Protein AF-A0A536U117-F1 (afdb_monomer)

Radius of gyration: 13.12 Å; Cα contacts (8 Å, |Δi|>4): 143; chains: 1; bounding box: 36×22×31 Å

Secondary structure (DSSP, 8-state):
---------TTEEEEEEEETTSSSSEEEEEE--TT-----------SSSEEEEEEEEETTEEEEEEEEE--SS-S---

Foldseek 3Di:
DFDFDDQDDLFFQKKWKAWPPDPDRTFDMDGDDHPDRRGDGDDGFHQAWTKIWIWTQGPNDIDIDIDTDGDPDGRPDD

Structure (mmCIF, N/CA/C/O backbone):
data_AF-A0A536U117-F1
#
_entry.id   AF-A0A536U117-F1
#
loop_
_atom_site.group_PDB
_atom_site.id
_atom_site.type_symbol
_atom_site.label_atom_id
_atom_site.label_alt_id
_atom_site.label_comp_id
_atom_site.label_asym_id
_atom_site.label_entity_id
_atom_site.label_seq_id
_atom_site.pdbx_PDB_ins_code
_atom_site.Cartn_x
_atom_site.Cartn_y
_atom_site.Cartn_z
_atom_site.occupancy
_atom_site.B_iso_or_equiv
_atom_site.auth_seq_id
_atom_site.auth_comp_id
_atom_site.auth_asym_id
_atom_site.auth_atom_id
_atom_site.pdbx_PDB_model_num
ATOM 1 N N . MET A 1 1 ? 15.910 2.212 3.691 1.00 37.22 1 MET A N 1
ATOM 2 C CA . MET A 1 1 ? 15.199 3.315 4.364 1.00 37.22 1 MET A CA 1
ATOM 3 C C . MET A 1 1 ? 13.715 3.104 4.112 1.00 37.22 1 MET A C 1
ATOM 5 O O . MET A 1 1 ? 13.269 3.311 2.992 1.00 37.22 1 MET A O 1
ATOM 9 N N . SER A 1 2 ? 12.996 2.506 5.065 1.00 35.81 2 SER A N 1
ATOM 10 C CA . SER A 1 2 ? 11.596 2.115 4.855 1.00 35.81 2 SER A CA 1
ATOM 11 C C . SER A 1 2 ? 10.717 3.366 4.802 1.00 35.81 2 SER A C 1
ATOM 13 O O . SER A 1 2 ? 10.772 4.164 5.740 1.00 35.81 2 SER A O 1
ATOM 15 N N . PRO A 1 3 ? 9.939 3.585 3.731 1.00 39.53 3 PRO A N 1
ATOM 16 C CA . PRO A 1 3 ? 9.014 4.702 3.684 1.00 39.53 3 PRO A CA 1
ATOM 17 C C . PRO A 1 3 ? 7.902 4.443 4.708 1.00 39.53 3 PRO A C 1
ATOM 19 O O . PRO A 1 3 ? 7.096 3.538 4.531 1.00 39.53 3 PRO A O 1
ATOM 22 N N . GLN A 1 4 ? 7.876 5.217 5.793 1.00 46.12 4 GLN A N 1
ATOM 23 C CA . GLN A 1 4 ? 6.762 5.201 6.737 1.00 46.12 4 GLN A CA 1
ATOM 24 C C . GLN A 1 4 ? 5.599 5.962 6.093 1.00 46.12 4 GLN A C 1
ATOM 26 O O . GLN A 1 4 ? 5.689 7.168 5.858 1.00 46.12 4 GLN A O 1
ATOM 31 N N . ILE A 1 5 ? 4.554 5.232 5.711 1.00 54.53 5 ILE A N 1
ATOM 32 C CA . ILE A 1 5 ? 3.294 5.792 5.219 1.00 54.53 5 ILE A CA 1
ATOM 33 C C . ILE A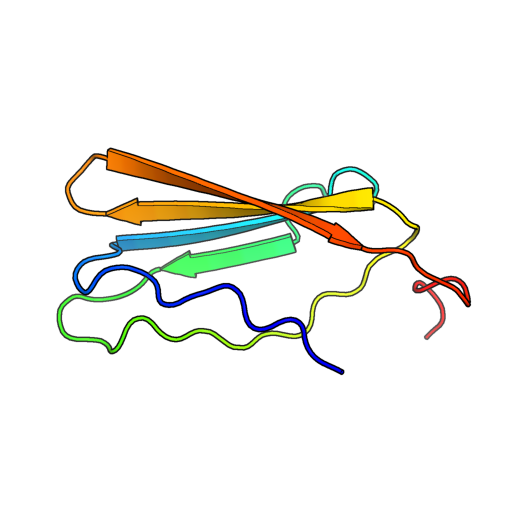 1 5 ? 2.606 6.417 6.442 1.00 54.53 5 ILE A C 1
ATOM 35 O O . ILE A 1 5 ? 2.462 5.759 7.468 1.00 54.53 5 ILE A O 1
ATOM 39 N N . GLY A 1 6 ? 2.315 7.719 6.372 1.00 47.53 6 GLY A N 1
ATOM 40 C CA . GLY A 1 6 ? 1.887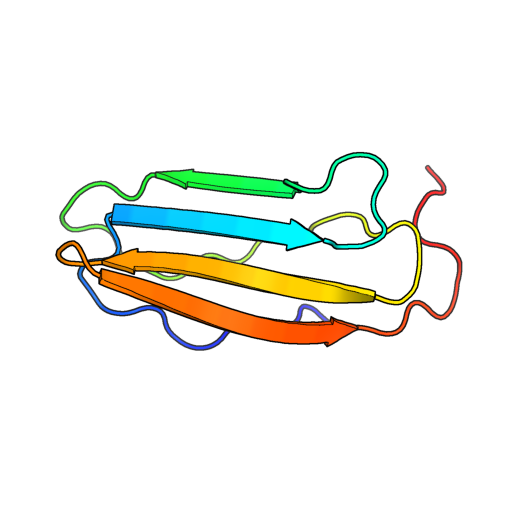 8.540 7.509 1.00 47.53 6 GLY A CA 1
ATOM 41 C C . GLY A 1 6 ? 0.674 7.979 8.260 1.00 47.53 6 GLY A C 1
ATOM 42 O O . GLY A 1 6 ? -0.198 7.364 7.655 1.00 47.53 6 GLY A O 1
ATOM 43 N N . ARG A 1 7 ? 0.666 8.207 9.585 1.00 52.41 7 ARG A N 1
ATOM 44 C CA . ARG A 1 7 ? -0.316 7.746 10.589 1.00 52.41 7 ARG A CA 1
ATOM 45 C C . ARG A 1 7 ? -1.721 7.559 10.010 1.00 52.41 7 ARG A C 1
ATOM 47 O O . ARG A 1 7 ? -2.375 8.525 9.622 1.00 52.41 7 ARG A O 1
ATOM 54 N N . VAL A 1 8 ? -2.178 6.314 10.012 1.00 52.22 8 VAL A N 1
ATOM 55 C CA . VAL A 1 8 ? -3.519 5.930 9.580 1.00 52.22 8 VAL A CA 1
ATOM 56 C C . VAL A 1 8 ? -4.502 6.128 10.741 1.00 52.22 8 V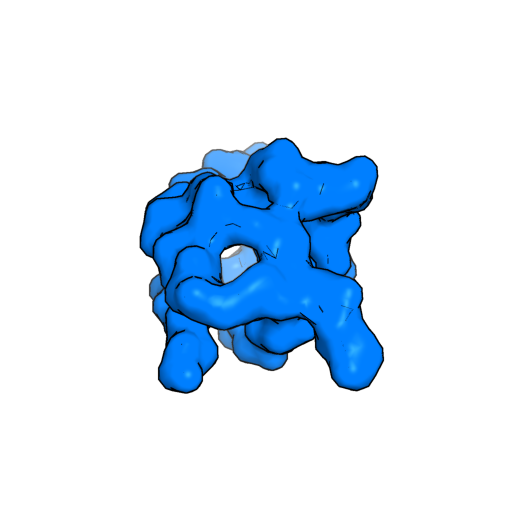AL A C 1
ATOM 58 O O . VAL A 1 8 ? -4.167 5.844 11.889 1.00 52.22 8 VAL A O 1
ATOM 61 N N . ALA A 1 9 ? -5.687 6.677 10.450 1.00 53.66 9 ALA A N 1
ATOM 62 C CA . ALA A 1 9 ? -6.715 7.042 11.428 1.00 53.66 9 ALA A CA 1
ATOM 63 C C . ALA A 1 9 ? -7.120 5.868 12.341 1.00 53.66 9 ALA A C 1
ATOM 65 O O . ALA A 1 9 ? -7.178 4.728 11.892 1.00 53.66 9 ALA A O 1
ATOM 66 N N . ALA A 1 10 ? -7.458 6.171 13.600 1.00 55.22 10 ALA A N 1
ATOM 67 C CA . ALA A 1 10 ? -7.680 5.234 14.714 1.00 55.22 10 ALA A CA 1
ATOM 68 C C . ALA A 1 10 ? -8.8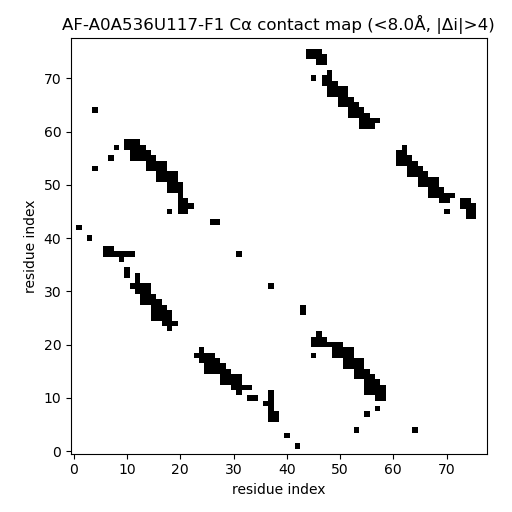61 4.238 14.565 1.00 55.22 10 ALA A C 1
ATOM 70 O O . ALA A 1 10 ? -9.249 3.598 15.537 1.00 55.22 10 ALA A O 1
ATOM 71 N N . LEU A 1 11 ? -9.443 4.108 13.370 1.00 62.62 11 LEU A N 1
ATOM 72 C CA . LEU A 1 11 ? -10.585 3.240 13.051 1.00 62.62 11 LEU A CA 1
ATOM 73 C C . LEU A 1 11 ? -10.450 2.602 11.655 1.00 62.62 11 LEU A C 1
ATOM 75 O O . LEU A 1 11 ? -11.453 2.311 11.005 1.00 62.62 11 LEU A O 1
ATOM 79 N N . SER A 1 12 ? -9.232 2.445 11.128 1.00 67.56 12 SER A N 1
ATOM 80 C CA . SER A 1 12 ? -9.063 1.756 9.847 1.00 67.56 12 SER A CA 1
ATOM 81 C C . SER A 1 12 ? -9.457 0.288 9.978 1.00 67.56 12 SER A C 1
ATOM 83 O O . SER A 1 12 ? -8.899 -0.407 10.814 1.00 67.56 12 SER A O 1
ATOM 85 N N . GLU A 1 13 ? -10.404 -0.149 9.152 1.00 82.75 13 GLU A N 1
ATOM 86 C CA . GLU A 1 13 ? -10.909 -1.522 9.040 1.00 82.75 13 GLU A CA 1
ATOM 87 C C . GLU A 1 13 ? -9.971 -2.378 8.188 1.00 82.75 13 GLU A C 1
ATOM 89 O O . GLU A 1 13 ? -9.735 -3.547 8.473 1.00 82.75 13 GLU A O 1
ATOM 94 N N . SER A 1 14 ? -9.442 -1.794 7.111 1.00 86.12 14 SER A N 1
ATOM 95 C CA . SER A 1 14 ? -8.527 -2.483 6.207 1.00 86.12 14 SER A CA 1
ATOM 96 C C . SER A 1 14 ? -7.559 -1.517 5.542 1.00 86.12 14 SER A C 1
ATOM 98 O O . SER A 1 14 ? -7.884 -0.356 5.269 1.00 86.12 14 SER A O 1
ATOM 100 N N . ILE A 1 15 ? -6.351 -2.010 5.284 1.00 87.81 15 ILE A N 1
ATOM 101 C CA . ILE A 1 15 ? -5.291 -1.296 4.577 1.00 87.81 15 ILE A CA 1
ATOM 102 C C . ILE A 1 15 ? -4.812 -2.169 3.423 1.00 87.81 15 ILE A C 1
ATOM 104 O O . ILE A 1 15 ? -4.364 -3.291 3.641 1.00 87.81 15 ILE A O 1
ATOM 108 N N . ALA A 1 16 ? -4.860 -1.651 2.201 1.00 89.69 16 ALA A N 1
ATOM 109 C CA . ALA A 1 16 ? -4.337 -2.307 1.012 1.00 89.69 16 ALA A CA 1
ATOM 110 C C . ALA A 1 16 ? -3.175 -1.501 0.423 1.00 89.69 16 ALA A C 1
ATOM 112 O O . ALA A 1 16 ? -3.249 -0.280 0.294 1.00 89.69 16 ALA A O 1
ATOM 113 N N . ILE A 1 17 ? -2.105 -2.191 0.041 1.00 89.38 17 ILE A N 1
ATOM 114 C CA . ILE A 1 17 ? -0.947 -1.607 -0.635 1.00 89.38 17 ILE A CA 1
ATOM 115 C C . ILE A 1 17 ? -0.968 -2.068 -2.088 1.00 89.38 17 ILE A C 1
ATOM 117 O O . ILE A 1 17 ? -0.911 -3.268 -2.363 1.00 89.38 17 ILE A O 1
ATOM 121 N N . LEU A 1 18 ? -1.020 -1.113 -3.010 1.00 90.50 18 LEU A N 1
ATOM 122 C CA . LEU A 1 18 ? -0.960 -1.340 -4.446 1.00 90.50 18 LEU A CA 1
ATOM 123 C C . LEU A 1 18 ? 0.355 -0.812 -5.015 1.00 90.50 18 LEU A C 1
ATOM 125 O O . LEU A 1 18 ? 0.816 0.266 -4.638 1.00 90.50 18 LEU A O 1
ATOM 129 N N . ILE A 1 19 ? 0.9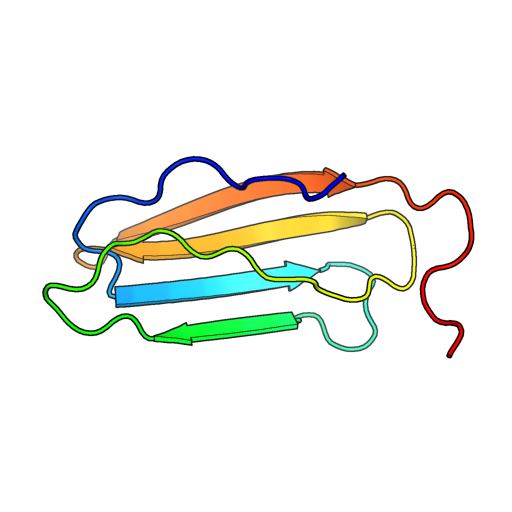36 -1.543 -5.957 1.00 90.88 19 ILE A N 1
ATOM 130 C CA . ILE A 1 19 ? 2.167 -1.166 -6.651 1.00 90.88 19 ILE A CA 1
ATOM 131 C C . ILE A 1 19 ? 1.900 -1.276 -8.146 1.00 90.88 19 ILE A C 1
ATOM 133 O O . ILE A 1 19 ? 1.743 -2.371 -8.680 1.00 90.88 19 ILE A O 1
ATOM 137 N N . GLU A 1 20 ? 1.853 -0.129 -8.818 1.00 87.56 20 GLU A N 1
ATOM 138 C CA . GLU A 1 20 ? 1.363 -0.002 -10.197 1.00 87.56 20 GLU A CA 1
ATOM 139 C C . GLU A 1 20 ? 2.107 -0.896 -11.196 1.00 87.56 20 GLU A C 1
ATOM 141 O O . GLU A 1 20 ? 1.505 -1.479 -12.092 1.00 87.56 20 GLU A O 1
ATOM 146 N N . LYS A 1 21 ? 3.428 -1.019 -11.033 1.00 87.00 21 LYS A N 1
ATOM 147 C CA . LYS A 1 21 ? 4.297 -1.715 -11.987 1.00 87.00 21 LYS A CA 1
ATOM 148 C C . LYS A 1 21 ? 4.828 -3.058 -11.497 1.00 87.00 21 LYS A C 1
ATOM 150 O O . LYS A 1 21 ? 5.806 -3.569 -12.051 1.00 87.00 21 LYS A O 1
ATOM 155 N N . ASN A 1 22 ? 4.211 -3.623 -10.465 1.00 85.38 22 ASN A N 1
ATOM 156 C CA . ASN A 1 22 ? 4.490 -4.994 -10.067 1.00 85.38 22 ASN A CA 1
ATOM 157 C C . ASN A 1 22 ? 3.667 -5.985 -10.901 1.00 85.38 22 ASN A C 1
ATOM 159 O O . ASN A 1 22 ? 2.566 -5.644 -11.325 1.00 85.38 22 ASN A O 1
ATOM 163 N N . PRO A 1 23 ? 4.150 -7.233 -11.083 1.00 84.69 23 PRO A N 1
ATOM 164 C CA . PRO A 1 23 ? 3.367 -8.284 -11.737 1.00 84.69 23 PRO A CA 1
ATOM 165 C C . PRO A 1 23 ? 1.991 -8.485 -11.089 1.00 84.69 23 PRO A C 1
ATOM 167 O O . PRO A 1 23 ? 0.998 -8.665 -11.782 1.00 84.69 23 PRO A O 1
ATOM 170 N N . ASN A 1 24 ? 1.942 -8.391 -9.757 1.00 86.25 24 ASN A N 1
ATOM 171 C CA . ASN A 1 24 ? 0.708 -8.318 -8.986 1.00 86.25 24 ASN A CA 1
ATOM 172 C C . ASN A 1 24 ? 0.531 -6.893 -8.464 1.00 86.25 24 ASN A C 1
ATOM 174 O O . ASN A 1 24 ? 1.363 -6.416 -7.688 1.00 86.25 24 ASN A O 1
ATOM 178 N N . LEU A 1 25 ? -0.565 -6.243 -8.864 1.00 88.69 25 LEU A N 1
ATOM 179 C CA . LEU A 1 25 ? -0.890 -4.881 -8.438 1.00 88.69 25 LEU A CA 1
ATOM 180 C C . LEU A 1 25 ? -1.078 -4.810 -6.917 1.00 88.69 25 LEU A C 1
ATOM 182 O O . LEU A 1 25 ? -0.554 -3.912 -6.270 1.00 88.69 25 LEU A O 1
ATOM 186 N N . LEU A 1 26 ? -1.811 -5.765 -6.343 1.00 89.56 26 LEU A N 1
ATOM 187 C CA . LEU A 1 26 ? -2.076 -5.846 -4.910 1.00 89.56 26 LEU A CA 1
ATOM 188 C C . LEU A 1 26 ? -0.908 -6.537 -4.207 1.00 89.56 26 LEU A C 1
ATOM 190 O O . LEU A 1 26 ? -0.695 -7.739 -4.349 1.00 89.56 26 LEU A O 1
ATOM 194 N N . ALA A 1 27 ? -0.129 -5.748 -3.472 1.00 89.25 27 ALA A N 1
ATOM 195 C CA . ALA A 1 27 ? 1.089 -6.201 -2.817 1.00 89.25 27 ALA A CA 1
ATOM 196 C C . ALA A 1 27 ? 0.825 -6.767 -1.418 1.00 89.25 27 ALA A C 1
ATOM 198 O O . ALA A 1 27 ? 1.488 -7.716 -1.005 1.00 89.25 27 ALA A O 1
ATOM 199 N N . ALA A 1 28 ? -0.119 -6.175 -0.685 1.00 87.31 28 ALA A N 1
ATOM 200 C CA . ALA A 1 28 ? -0.527 -6.632 0.637 1.00 87.31 28 ALA A CA 1
ATOM 201 C C . ALA A 1 28 ? -1.909 -6.077 0.993 1.00 87.31 28 ALA A C 1
ATOM 203 O O . ALA A 1 28 ? -2.249 -4.964 0.589 1.00 87.31 28 ALA A O 1
ATOM 204 N N . VAL A 1 29 ? -2.668 -6.833 1.784 1.00 89.44 29 VAL A N 1
ATOM 205 C CA . VAL A 1 29 ? -3.892 -6.379 2.451 1.00 89.44 29 VAL A CA 1
ATOM 206 C C . VAL A 1 29 ? -3.780 -6.757 3.917 1.00 89.44 29 VAL A C 1
ATOM 208 O O . VAL A 1 29 ? -3.326 -7.851 4.248 1.00 89.44 29 VAL A O 1
ATOM 211 N N . PHE A 1 30 ? -4.166 -5.830 4.779 1.00 86.38 30 PHE A N 1
ATOM 212 C CA . PHE A 1 30 ? -4.186 -5.999 6.216 1.00 86.38 30 PHE A CA 1
ATOM 213 C C . PHE A 1 30 ? -5.576 -5.654 6.716 1.00 86.38 30 PHE A C 1
ATOM 215 O O . PHE A 1 30 ? -5.994 -4.500 6.615 1.00 86.38 30 PHE A O 1
ATOM 222 N N . ASP A 1 31 ? -6.264 -6.646 7.263 1.00 86.50 31 ASP A N 1
ATOM 223 C CA . ASP A 1 31 ? -7.502 -6.438 7.999 1.00 86.50 31 ASP A CA 1
ATOM 224 C C . ASP A 1 31 ? -7.148 -6.082 9.441 1.00 86.50 31 ASP A C 1
ATOM 226 O O . ASP A 1 31 ? -6.376 -6.780 10.104 1.00 86.50 31 ASP A O 1
ATOM 230 N N . ILE A 1 32 ? -7.671 -4.955 9.908 1.00 82.25 32 ILE A N 1
ATOM 231 C CA . ILE A 1 32 ? -7.378 -4.410 11.227 1.00 82.25 32 ILE A CA 1
ATOM 232 C C . ILE A 1 32 ? -8.601 -4.658 12.120 1.00 82.25 32 ILE A C 1
ATOM 234 O O . ILE A 1 32 ? -9.662 -4.070 11.893 1.00 82.25 32 ILE A O 1
ATOM 238 N N . PRO A 1 33 ? -8.481 -5.508 13.154 1.00 79.19 33 PRO A N 1
ATOM 239 C CA . PRO A 1 33 ? -9.547 -5.688 14.123 1.00 79.19 33 PRO A CA 1
ATOM 240 C C . PRO A 1 33 ? -9.722 -4.438 14.992 1.00 79.19 33 PRO A C 1
ATOM 242 O O . PRO A 1 33 ? -8.764 -3.721 15.300 1.00 79.19 33 PRO A O 1
ATOM 245 N N . THR A 1 34 ? -10.954 -4.202 15.439 1.00 75.06 34 THR A N 1
ATOM 246 C CA . THR A 1 34 ? -11.315 -3.070 16.304 1.00 75.06 34 THR A CA 1
ATOM 247 C C . THR A 1 34 ? -10.471 -3.038 17.578 1.00 75.06 34 THR A C 1
ATOM 249 O O . THR A 1 34 ? -10.350 -4.052 18.263 1.00 75.06 34 THR A O 1
ATOM 252 N N . GLY A 1 35 ? -9.924 -1.868 17.916 1.00 71.94 35 GLY A N 1
ATOM 253 C CA . GLY A 1 35 ? -9.073 -1.678 19.099 1.00 71.94 35 GLY A CA 1
ATOM 254 C C . GLY A 1 35 ? -7.578 -1.923 18.865 1.00 71.94 35 GLY A C 1
ATOM 255 O O . GLY A 1 35 ? -6.799 -1.827 19.809 1.00 71.94 35 GLY A O 1
ATOM 256 N N . THR A 1 36 ? -7.166 -2.209 17.627 1.00 70.62 36 THR A N 1
ATOM 257 C CA . THR A 1 36 ? -5.753 -2.381 17.257 1.00 70.62 36 THR A CA 1
ATOM 258 C C . THR A 1 36 ? -5.132 -1.047 16.856 1.00 70.62 36 THR A C 1
ATOM 260 O O . THR A 1 36 ? -5.750 -0.252 16.149 1.00 70.62 36 THR A O 1
ATOM 263 N N . GLU A 1 37 ? -3.890 -0.804 17.272 1.00 71.00 37 GLU A N 1
ATOM 264 C CA . GLU A 1 37 ? -3.150 0.384 16.853 1.00 71.00 37 GLU A CA 1
ATOM 265 C C . GLU A 1 37 ? -2.851 0.337 15.344 1.00 71.00 37 GLU A C 1
ATOM 267 O O . GLU A 1 37 ? -2.278 -0.618 14.818 1.00 71.00 37 GLU A O 1
ATOM 272 N N . THR A 1 38 ? -3.245 1.388 14.632 1.00 69.25 38 THR A N 1
ATOM 273 C CA . THR A 1 38 ? -3.263 1.469 13.165 1.00 69.25 38 THR A CA 1
ATOM 274 C C . THR A 1 38 ? -1.912 1.916 12.599 1.00 69.25 38 THR A C 1
ATOM 276 O O . THR A 1 38 ? -1.809 2.875 11.830 1.00 69.25 38 THR A O 1
ATOM 279 N N . SER A 1 39 ? -0.844 1.225 13.000 1.00 74.19 39 SER A N 1
ATOM 280 C CA . SER A 1 39 ? 0.521 1.453 12.518 1.00 74.19 39 SER A CA 1
ATOM 281 C C . SER A 1 39 ? 1.081 0.173 11.906 1.00 74.19 39 SER A C 1
ATOM 283 O O . SER A 1 39 ? 1.428 -0.771 12.611 1.00 74.19 39 SER A O 1
ATOM 285 N N . ILE A 1 40 ? 1.171 0.138 10.573 1.00 75.25 40 ILE A N 1
ATOM 286 C CA . ILE A 1 40 ? 1.732 -0.998 9.837 1.00 75.25 40 ILE A CA 1
ATOM 287 C C . ILE A 1 40 ? 3.038 -0.574 9.179 1.00 75.25 40 ILE A C 1
ATOM 289 O O . ILE A 1 40 ? 3.082 0.340 8.357 1.00 75.25 40 ILE A O 1
ATOM 293 N N . SER A 1 41 ? 4.104 -1.302 9.497 1.00 81.62 41 SER A N 1
ATOM 294 C CA . SER A 1 41 ? 5.368 -1.242 8.773 1.00 81.62 41 SER A CA 1
ATOM 295 C C . SER A 1 41 ? 5.594 -2.589 8.107 1.00 81.62 41 SER A C 1
ATOM 297 O O . SER A 1 41 ? 5.785 -3.599 8.780 1.00 81.62 41 SER A O 1
ATOM 299 N N . THR A 1 42 ? 5.565 -2.612 6.777 1.00 80.75 42 THR A N 1
ATOM 300 C CA . THR A 1 42 ? 5.838 -3.818 5.993 1.00 80.75 42 THR A CA 1
ATOM 301 C C . THR A 1 42 ? 6.859 -3.533 4.902 1.00 80.75 42 THR A C 1
ATOM 303 O O . THR A 1 42 ? 7.052 -2.390 4.476 1.00 80.75 42 THR A O 1
ATOM 306 N N . ARG A 1 43 ? 7.539 -4.584 4.448 1.00 83.88 43 ARG A N 1
ATOM 307 C CA . ARG A 1 43 ? 8.475 -4.522 3.332 1.00 83.88 43 ARG A CA 1
ATOM 308 C C . ARG A 1 43 ? 7.851 -5.229 2.139 1.00 83.88 43 ARG A C 1
ATOM 310 O O . ARG A 1 43 ? 7.673 -6.440 2.153 1.00 83.88 43 ARG A O 1
ATOM 317 N N . VAL A 1 44 ? 7.583 -4.462 1.093 1.00 83.00 44 VAL A N 1
ATOM 318 C CA . VAL A 1 44 ? 7.079 -4.964 -0.186 1.00 83.00 44 VAL A CA 1
ATOM 319 C C . VAL A 1 44 ? 8.206 -4.971 -1.218 1.00 83.00 44 VAL A C 1
ATOM 321 O O . VAL A 1 44 ? 9.029 -4.054 -1.254 1.00 83.00 44 VAL A O 1
ATOM 324 N N . LYS A 1 45 ? 8.279 -6.028 -2.034 1.00 82.25 45 LYS A N 1
ATOM 325 C CA . LYS A 1 45 ? 9.219 -6.095 -3.164 1.00 82.25 45 LYS A CA 1
ATOM 326 C C . LYS A 1 45 ? 8.653 -5.278 -4.325 1.00 82.25 45 LYS A C 1
ATOM 328 O O . LYS A 1 45 ? 7.472 -5.416 -4.635 1.00 82.25 45 LYS A O 1
ATOM 333 N N . MET A 1 46 ? 9.478 -4.446 -4.959 1.00 85.38 46 MET A N 1
ATOM 334 C CA . MET A 1 46 ? 9.072 -3.652 -6.121 1.00 85.38 46 MET A CA 1
ATOM 335 C C . MET A 1 46 ? 9.944 -3.959 -7.329 1.00 85.38 46 MET A C 1
ATOM 337 O O . MET A 1 46 ? 11.155 -3.755 -7.272 1.00 85.38 46 MET A O 1
ATOM 341 N N . ALA A 1 47 ? 9.323 -4.370 -8.430 1.00 82.25 47 ALA A N 1
ATOM 342 C CA . ALA A 1 47 ? 10.035 -4.756 -9.642 1.00 82.25 47 ALA A CA 1
ATOM 343 C C . ALA A 1 47 ? 10.774 -3.573 -10.291 1.00 82.25 47 ALA A C 1
ATOM 345 O O . ALA A 1 47 ? 11.909 -3.717 -10.744 1.00 82.25 47 ALA A O 1
ATOM 346 N N . GLN A 1 48 ? 10.148 -2.395 -10.315 1.00 84.50 48 GLN A N 1
ATOM 347 C CA . GLN A 1 48 ? 10.677 -1.198 -10.967 1.00 84.50 48 GLN A CA 1
ATOM 348 C C . GLN A 1 48 ? 10.138 0.082 -10.315 1.00 84.50 48 GLN A C 1
ATOM 350 O O . GLN A 1 48 ? 9.279 0.025 -9.439 1.00 84.50 48 GLN A O 1
ATOM 355 N N . SER A 1 49 ? 10.664 1.237 -10.734 1.00 89.69 49 SER A N 1
ATOM 356 C CA . SER A 1 49 ? 10.210 2.547 -10.251 1.00 89.69 49 SER A CA 1
ATOM 357 C C . SER A 1 49 ? 8.749 2.790 -10.619 1.00 89.69 49 SER A C 1
ATOM 359 O O . SER A 1 49 ? 8.395 2.748 -11.804 1.00 89.69 49 SER A O 1
ATOM 361 N N . SER A 1 50 ? 7.916 3.051 -9.617 1.00 89.50 50 SER A N 1
ATOM 362 C CA . SER A 1 50 ? 6.490 3.316 -9.798 1.00 89.50 50 SER A CA 1
ATOM 363 C C . SER A 1 50 ? 5.865 3.962 -8.571 1.00 89.50 50 SER A C 1
ATOM 365 O O . SER A 1 50 ? 6.462 4.011 -7.492 1.00 89.50 50 SER A O 1
ATOM 367 N N . ASN A 1 51 ? 4.611 4.376 -8.730 1.00 90.38 51 ASN A N 1
ATOM 368 C CA . ASN A 1 51 ? 3.782 4.777 -7.612 1.00 90.38 51 ASN A CA 1
ATOM 369 C C . ASN A 1 51 ? 3.416 3.570 -6.745 1.00 90.38 51 ASN A C 1
ATOM 371 O O .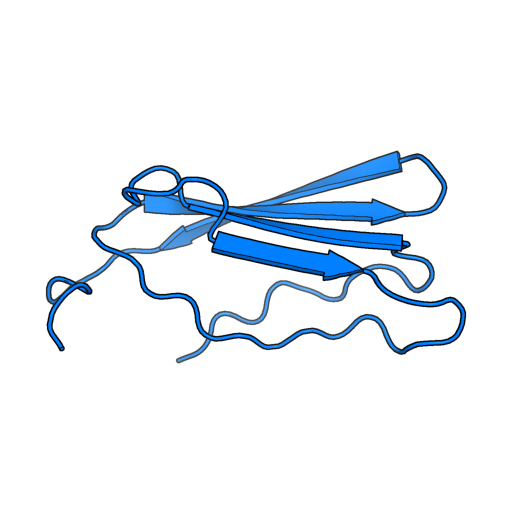 ASN A 1 51 ? 3.072 2.488 -7.239 1.00 90.38 51 ASN A O 1
ATOM 375 N N . VAL A 1 52 ? 3.476 3.790 -5.438 1.00 89.75 52 VAL A N 1
ATOM 376 C CA . VAL A 1 52 ? 2.888 2.926 -4.420 1.00 89.75 52 VAL A CA 1
ATOM 377 C C . VAL A 1 52 ? 1.670 3.641 -3.860 1.00 89.75 52 VAL A C 1
ATOM 379 O O . VAL A 1 52 ? 1.780 4.776 -3.394 1.00 89.75 52 VAL A O 1
ATOM 382 N N . TYR A 1 53 ? 0.522 2.974 -3.888 1.00 91.12 53 TYR A N 1
ATOM 383 C CA . TYR A 1 53 ? -0.723 3.481 -3.328 1.00 91.12 53 TYR A CA 1
ATOM 384 C C . TYR A 1 53 ? -1.059 2.716 -2.054 1.00 91.12 53 TYR A C 1
ATOM 386 O O . TYR A 1 53 ? -1.051 1.489 -2.037 1.00 91.12 53 TYR A O 1
ATOM 394 N N . ALA A 1 54 ? -1.381 3.437 -0.992 1.00 89.25 54 ALA A N 1
ATOM 395 C CA . ALA A 1 54 ? -1.962 2.893 0.220 1.00 89.25 54 ALA A CA 1
ATOM 396 C C . ALA A 1 54 ? -3.433 3.295 0.267 1.00 89.25 54 ALA A C 1
ATOM 398 O O . ALA A 1 54 ? -3.751 4.477 0.395 1.00 89.25 54 ALA A O 1
ATOM 399 N N . LEU A 1 55 ? -4.312 2.310 0.144 1.0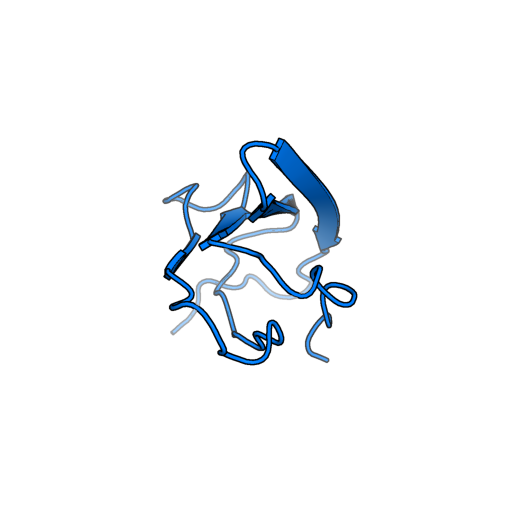0 88.25 55 LEU A N 1
ATOM 400 C CA . LEU A 1 55 ? -5.739 2.448 0.389 1.00 88.25 55 LEU A CA 1
ATOM 401 C C . LEU A 1 55 ? -6.022 2.091 1.836 1.00 88.25 55 LEU A C 1
ATOM 403 O O . LEU A 1 55 ? -5.615 1.035 2.306 1.00 88.25 55 LEU A O 1
ATOM 407 N N . VAL A 1 56 ? -6.756 2.948 2.520 1.00 87.56 56 VAL A N 1
ATOM 408 C CA . VAL A 1 56 ? -7.245 2.706 3.869 1.00 87.56 56 VAL A CA 1
ATOM 409 C C . VAL A 1 56 ? -8.753 2.846 3.841 1.00 87.56 56 VAL A C 1
ATOM 411 O O . VAL A 1 56 ? -9.269 3.893 3.452 1.00 87.56 56 VAL A O 1
ATOM 414 N N . LYS A 1 57 ? -9.460 1.819 4.295 1.00 86.38 57 LYS A N 1
ATOM 415 C CA . LYS A 1 57 ? -10.883 1.913 4.597 1.00 86.38 57 LYS A CA 1
ATOM 416 C C . LYS A 1 57 ? -11.046 2.200 6.085 1.00 86.38 57 LYS A C 1
ATOM 418 O O . LYS A 1 57 ? -10.543 1.433 6.901 1.00 86.38 57 LYS A O 1
ATOM 423 N N . ALA A 1 58 ? -11.716 3.287 6.438 1.00 84.62 58 ALA A N 1
ATOM 424 C CA . ALA A 1 58 ? -12.022 3.643 7.821 1.00 84.62 58 ALA A CA 1
ATOM 425 C C . ALA A 1 58 ? -13.409 4.284 7.879 1.00 84.62 58 ALA A C 1
ATOM 427 O O . ALA A 1 58 ? -13.670 5.218 7.119 1.00 84.62 58 ALA A O 1
ATOM 428 N N . ASP A 1 59 ? -14.280 3.794 8.764 1.00 79.69 59 ASP A N 1
ATOM 429 C CA . ASP A 1 59 ? -15.626 4.351 8.980 1.00 79.69 59 ASP A CA 1
ATOM 430 C C . ASP A 1 59 ? -16.436 4.475 7.669 1.00 79.69 59 ASP A C 1
ATOM 432 O O . ASP A 1 59 ? -16.992 5.520 7.326 1.00 79.69 59 ASP A O 1
ATOM 436 N N . GLY A 1 60 ? -16.388 3.423 6.841 1.00 79.50 60 GLY A N 1
ATOM 437 C CA . GLY A 1 60 ? -17.037 3.398 5.522 1.00 79.50 60 GLY A CA 1
ATOM 438 C C . GLY A 1 60 ? -16.442 4.337 4.458 1.00 79.50 60 GLY A C 1
ATOM 439 O O . GLY A 1 60 ? -16.926 4.346 3.325 1.00 79.50 60 GLY A O 1
ATOM 440 N N . LYS A 1 61 ? -15.387 5.099 4.772 1.00 81.62 61 LYS A N 1
ATOM 441 C 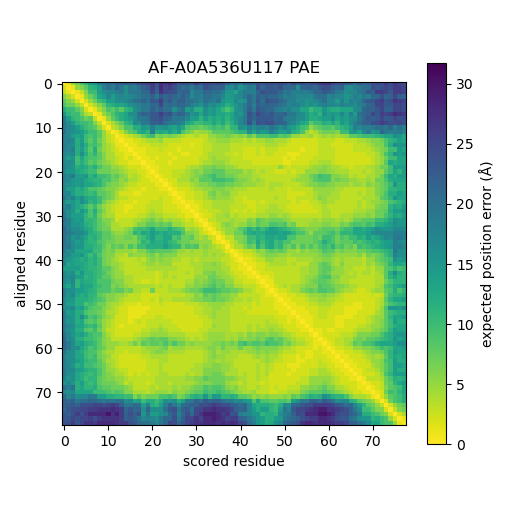CA . LYS A 1 61 ? -14.684 5.986 3.833 1.00 81.62 61 LYS A CA 1
ATOM 442 C C . LYS A 1 61 ? -13.384 5.359 3.353 1.00 81.62 61 LYS A C 1
ATOM 444 O O . LYS A 1 61 ? -12.700 4.658 4.095 1.00 81.62 61 LYS A O 1
ATOM 449 N N . TYR A 1 62 ? -13.029 5.665 2.110 1.00 85.00 62 TYR A N 1
ATOM 450 C CA . TYR A 1 62 ? -11.761 5.268 1.512 1.00 85.00 62 TYR A CA 1
ATOM 451 C C . TYR A 1 62 ? -10.806 6.458 1.485 1.00 85.00 62 TYR A C 1
ATOM 453 O O . TYR A 1 62 ? -11.136 7.527 0.974 1.00 85.00 62 TYR A O 1
ATOM 461 N N . TYR A 1 63 ? -9.608 6.249 2.009 1.00 86.00 63 TYR A N 1
ATOM 462 C CA . TYR A 1 63 ? -8.500 7.189 1.978 1.00 86.00 63 TYR A CA 1
ATOM 463 C C . TYR A 1 63 ? -7.394 6.601 1.115 1.00 86.00 63 TYR A C 1
ATOM 465 O O . TYR A 1 63 ? -7.090 5.415 1.217 1.00 86.00 63 TYR A O 1
ATOM 473 N N . VAL A 1 64 ? -6.788 7.427 0.266 1.00 86.94 64 VAL A N 1
ATOM 474 C CA . VAL A 1 64 ? -5.688 7.010 -0.605 1.00 86.94 64 VAL A CA 1
ATOM 475 C C . VAL A 1 64 ? -4.492 7.908 -0.350 1.00 86.94 64 VAL A C 1
ATOM 477 O O . VAL A 1 64 ? -4.600 9.131 -0.417 1.00 86.94 64 VAL A O 1
ATOM 480 N N . ALA A 1 65 ? -3.343 7.298 -0.093 1.00 86.94 65 ALA A N 1
ATOM 481 C CA . ALA A 1 65 ? -2.053 7.967 -0.112 1.00 86.94 65 ALA A CA 1
ATOM 482 C C . ALA A 1 65 ? -1.218 7.382 -1.250 1.00 86.94 65 ALA A C 1
ATOM 484 O O . ALA A 1 65 ? -1.097 6.167 -1.364 1.00 86.94 65 ALA A O 1
ATOM 485 N N . ALA A 1 66 ? -0.637 8.235 -2.086 1.00 87.94 66 ALA A N 1
ATOM 486 C CA . ALA A 1 66 ? 0.267 7.818 -3.150 1.00 87.94 66 ALA A CA 1
ATOM 487 C C . ALA A 1 66 ? 1.681 8.303 -2.840 1.00 87.94 66 ALA A C 1
ATOM 489 O O . ALA A 1 66 ? 1.874 9.414 -2.339 1.00 87.94 66 ALA A O 1
ATOM 490 N N . LYS A 1 67 ? 2.673 7.475 -3.150 1.00 88.44 67 LYS A N 1
ATOM 491 C CA . LYS A 1 67 ? 4.079 7.847 -3.052 1.00 88.44 67 LYS A CA 1
ATOM 492 C C . LYS A 1 67 ? 4.839 7.328 -4.259 1.00 88.44 67 LYS A C 1
ATOM 494 O O . LYS A 1 67 ? 4.834 6.128 -4.519 1.00 88.44 67 LYS A O 1
ATOM 499 N N . ASP A 1 68 ? 5.523 8.233 -4.947 1.00 88.19 68 ASP A N 1
ATOM 500 C CA . ASP A 1 68 ? 6.475 7.869 -5.991 1.00 88.19 68 ASP A CA 1
ATOM 501 C C . ASP A 1 68 ? 7.728 7.269 -5.341 1.00 88.19 68 ASP A C 1
ATOM 503 O O . ASP A 1 68 ? 8.329 7.866 -4.436 1.00 88.19 68 ASP A O 1
ATOM 507 N N . ILE A 1 69 ? 8.085 6.051 -5.750 1.00 87.94 69 ILE A N 1
ATOM 508 C CA . ILE A 1 69 ? 9.276 5.360 -5.267 1.00 87.94 69 ILE A CA 1
ATOM 509 C C . ILE A 1 69 ? 10.143 4.977 -6.464 1.00 87.94 69 ILE A C 1
ATOM 511 O O . ILE A 1 69 ? 9.769 4.164 -7.314 1.00 87.94 69 ILE A O 1
ATOM 515 N N . LYS A 1 70 ? 11.364 5.514 -6.473 1.00 84.88 70 LYS A N 1
ATOM 516 C CA . LYS A 1 70 ? 12.387 5.203 -7.469 1.00 84.88 70 LYS A CA 1
ATOM 517 C C . LYS A 1 70 ? 13.261 4.030 -7.020 1.00 84.88 70 LYS A C 1
ATOM 519 O O . LYS A 1 70 ? 13.905 4.089 -5.973 1.00 84.88 70 LYS A O 1
ATOM 524 N N . VAL A 1 71 ? 13.317 2.982 -7.838 1.00 80.50 71 VAL A N 1
ATOM 525 C CA . VAL A 1 71 ? 14.213 1.827 -7.681 1.00 80.50 71 VAL A CA 1
ATOM 526 C C . VAL A 1 71 ? 15.507 2.110 -8.443 1.00 80.50 71 VAL A C 1
ATOM 528 O O . VAL A 1 71 ? 15.472 2.419 -9.632 1.00 80.50 71 VAL A O 1
ATOM 531 N N . THR A 1 72 ? 16.652 2.031 -7.765 1.00 73.56 72 THR A N 1
ATOM 532 C CA . THR A 1 72 ? 17.975 2.322 -8.350 1.00 73.56 72 THR A CA 1
ATOM 533 C C . THR A 1 72 ? 18.691 1.074 -8.867 1.00 73.56 72 THR A C 1
ATOM 535 O O . THR A 1 72 ? 19.395 1.148 -9.867 1.00 73.56 72 THR A O 1
ATOM 538 N N . LEU A 1 73 ? 18.478 -0.074 -8.224 1.00 67.69 73 LEU A N 1
ATOM 539 C CA . LEU A 1 73 ? 18.968 -1.391 -8.632 1.00 67.69 73 LEU A CA 1
ATOM 540 C C . LEU A 1 73 ? 17.765 -2.340 -8.616 1.00 67.69 73 LEU A C 1
ATOM 542 O O . LEU A 1 73 ? 17.094 -2.446 -7.591 1.00 67.69 73 LEU A O 1
ATOM 546 N N . GLY A 1 74 ? 17.445 -2.937 -9.770 1.00 56.44 74 GLY A N 1
ATOM 547 C CA . GLY A 1 74 ? 16.201 -3.671 -10.041 1.00 56.44 74 GLY A CA 1
ATOM 548 C C . GLY A 1 74 ? 15.773 -4.612 -8.911 1.00 56.44 74 GLY A C 1
ATOM 549 O O . GLY A 1 74 ? 16.454 -5.583 -8.593 1.00 56.44 74 GLY A O 1
ATOM 550 N N . GLY A 1 75 ? 14.625 -4.318 -8.300 1.00 58.94 75 GLY A N 1
ATOM 551 C CA . GLY A 1 75 ? 14.106 -4.994 -7.114 1.00 58.94 75 GLY A CA 1
ATOM 552 C C . GLY A 1 75 ? 13.273 -6.232 -7.444 1.00 58.94 75 GLY A C 1
ATOM 553 O O . GLY A 1 75 ? 12.128 -6.354 -7.022 1.00 58.94 75 GLY A O 1
ATOM 554 N N . CYS A 1 76 ? 13.837 -7.172 -8.195 1.00 55.59 76 CYS A N 1
ATOM 555 C CA . CYS A 1 76 ? 13.277 -8.520 -8.339 1.00 55.59 76 CYS A CA 1
ATOM 556 C C . CYS A 1 76 ? 14.389 -9.572 -8.487 1.00 55.59 76 CYS A C 1
ATOM 558 O O . CYS A 1 76 ? 14.261 -10.526 -9.243 1.00 55.59 76 CYS A O 1
ATOM 560 N N . GLY A 1 77 ? 15.510 -9.373 -7.790 1.00 49.56 77 GLY A N 1
ATOM 561 C CA . GLY A 1 77 ? 16.534 -10.398 -7.601 1.00 49.56 77 GLY A CA 1
ATOM 562 C C . GLY A 1 77 ? 16.316 -11.077 -6.256 1.00 49.56 77 GLY A C 1
ATOM 563 O O . GLY A 1 77 ? 16.113 -10.386 -5.255 1.00 49.56 77 GLY A O 1
ATOM 564 N N . GLY A 1 78 ? 16.272 -12.408 -6.248 1.00 43.62 78 GLY A N 1
ATOM 565 C CA . GLY A 1 78 ? 16.455 -13.192 -5.026 1.00 43.62 78 GLY A CA 1
ATOM 566 C C . GLY A 1 78 ? 17.776 -12.874 -4.340 1.00 43.62 78 GLY A C 1
ATOM 567 O O . GLY A 1 78 ? 18.708 -12.421 -5.040 1.00 43.62 78 GLY A O 1
#

pLDDT: mean 76.89, std 15.11, range [35.81, 91.12]

Mean predicted aligned error: 8.52 Å

Solvent-accessible surface area (backbone atoms only — not comparable to full-atom values): 4945 Å² total; per-residue (Å²): 134,83,83,78,75,74,87,50,60,91,58,45,47,33,39,36,34,34,30,74,64,32,98,54,42,73,71,49,76,45,79,42,62,91,93,54,82,53,76,84,86,84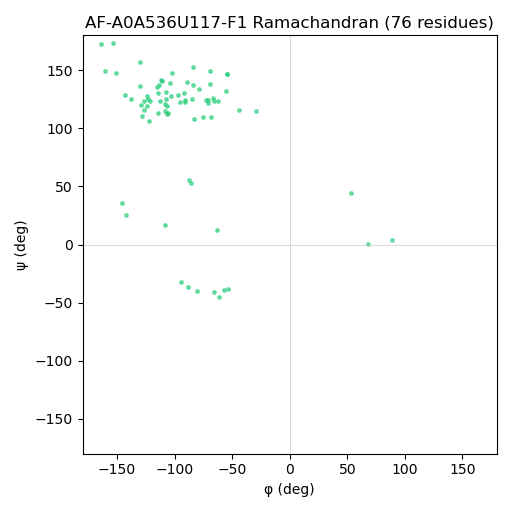,89,80,86,45,48,51,62,34,48,36,36,40,40,35,35,34,88,95,39,80,45,77,48,78,44,83,44,83,59,89,67,74,41,76,69,132

Nearest PDB structures (foldseek):
  2nnc-assembly1_A  TM=8.508E-01  e=1.761E-03  Chlorobium limicola
  2nnc-assembly1_B  TM=8.066E-01  e=1.968E-03  Chlorobium limicola
  4g5a-assembly1_B  TM=4.675E-01  e=9.385E-01  Bacteroides thetaiotaomicron VPI-5482
  7zg0-assembly1_E  TM=5.403E-01  e=2.697E+00  Mus musculus
  2doc-assembly1_A  TM=4.634E-01  e=6.561E+00  Homo sapiens

Sequence (78 aa):
MSPQIGRVAALSESIAILIEKNPNLLAAVFDIPTGTETSISTRVKMAQSSNVYALVKADGKYYVAAKDIKVTLGGCGG